Protein AF-A0A957CC14-F1 (afdb_monomer)

Solvent-accessible surface area (backbone atoms only — not comparable to full-atom values): 4625 Å² total; per-residue (Å²): 122,74,68,60,60,53,52,54,56,52,52,52,53,53,51,51,51,52,51,50,51,50,54,49,51,61,65,56,56,69,62,82,76,57,80,73,50,75,68,54,44,52,49,56,59,48,24,72,48,55,71,68,55,32,47,60,67,23,71,85,45,95,57,66,44,65,64,44,52,52,48,30,52,49,37,76,74,76,104

Secondary structure (DSSP, 8-state):
-HHHHHHHHHHHHHHHHHHHHHHHHHHHTTTTTSPPPHHHHHHHHHHTS-HHHHHHHHTTSSS-THHHHHHHHHHHHH-

Sequence (79 aa):
MFSALSAVKKYHRWLLVVILLLAFGLRIHNLEVQSFWNDEGNSARLSERSISLIIEGTASDIHPPLYYLLLNQWRKLVG

Radius of gyration: 20.35 Å; Cα contacts (8 Å, |Δi|>4): 23; chains: 1; bounding box: 46×31×49 Å

Foldseek 3Di:
DVVVVVVVVVVVVVVVVVVVVVVVCVVCVCVVVDDDDPVRVVLVVLLCDD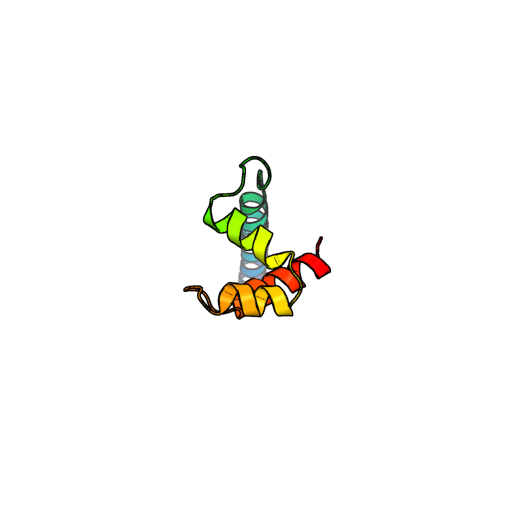LVSLCVVCVPPPDHSPSSPVVVVVVVVPD

Structure (mmCIF, N/CA/C/O backbone):
data_AF-A0A957CC14-F1
#
_entry.id   AF-A0A957CC14-F1
#
loop_
_atom_site.group_PDB
_atom_site.id
_atom_site.type_symbol
_atom_site.label_atom_id
_atom_site.label_alt_id
_atom_site.label_comp_id
_atom_site.label_asym_id
_atom_site.label_entity_id
_atom_site.label_seq_id
_atom_site.pdbx_PDB_ins_code
_atom_site.Cartn_x
_atom_site.Cartn_y
_atom_site.Cartn_z
_atom_site.occupancy
_atom_site.B_iso_or_equiv
_atom_site.auth_seq_id
_atom_site.auth_comp_id
_atom_site.auth_asym_id
_atom_site.auth_atom_id
_atom_site.pdbx_PDB_model_num
ATOM 1 N N . MET A 1 1 ? -30.376 -19.432 29.131 1.00 53.84 1 MET A N 1
ATOM 2 C CA . MET A 1 1 ? -28.989 -19.941 29.008 1.00 53.84 1 MET A CA 1
ATOM 3 C C . MET A 1 1 ? -28.361 -19.703 27.623 1.00 53.84 1 MET A C 1
ATOM 5 O O . MET A 1 1 ? -27.224 -19.259 27.577 1.00 53.84 1 MET A O 1
ATOM 9 N N . PHE A 1 2 ? -29.076 -19.880 26.499 1.00 57.09 2 PHE A N 1
ATOM 10 C CA . PHE A 1 2 ? -28.526 -19.655 25.141 1.00 57.09 2 PHE A CA 1
ATOM 11 C C . PHE A 1 2 ? -28.234 -18.184 24.756 1.00 57.09 2 PHE A C 1
ATOM 13 O O . PHE A 1 2 ? -27.336 -17.929 23.959 1.00 57.09 2 PHE A O 1
ATOM 20 N N . SER A 1 3 ? -28.936 -17.210 25.347 1.00 57.56 3 SER A N 1
ATOM 21 C CA . SER A 1 3 ? -28.772 -15.775 25.031 1.00 57.56 3 SER A CA 1
ATOM 22 C C . SER A 1 3 ? -27.460 -15.161 25.565 1.00 57.56 3 SER A C 1
ATOM 24 O O . SER A 1 3 ? -26.842 -14.323 24.916 1.00 57.56 3 SER A O 1
ATOM 26 N N . ALA A 1 4 ? -26.961 -15.629 26.715 1.00 59.78 4 ALA A N 1
ATOM 27 C CA . ALA A 1 4 ? -25.721 -15.109 27.304 1.00 59.78 4 ALA A CA 1
ATOM 28 C C . ALA A 1 4 ? -24.473 -15.505 26.489 1.00 59.78 4 ALA A C 1
ATOM 30 O O . ALA A 1 4 ? -23.558 -14.704 26.309 1.00 59.78 4 ALA A O 1
ATOM 31 N N . LEU A 1 5 ? -24.460 -16.718 25.924 1.00 60.78 5 LEU A N 1
ATOM 32 C CA . LEU A 1 5 ? -23.357 -17.213 25.093 1.00 60.78 5 LEU A CA 1
ATOM 33 C C . LEU A 1 5 ? -23.247 -16.474 23.748 1.00 60.78 5 LEU A C 1
ATOM 35 O O . LEU A 1 5 ? -22.140 -16.285 23.241 1.00 60.78 5 LEU A O 1
ATOM 39 N N . SER A 1 6 ? -24.369 -16.036 23.165 1.00 61.06 6 SER A N 1
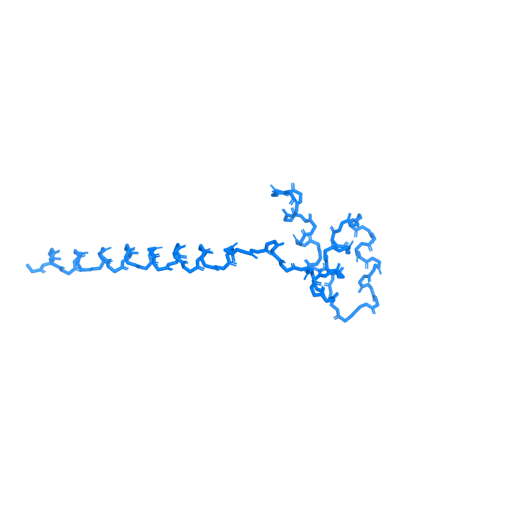ATOM 40 C CA . SER A 1 6 ? -24.354 -15.255 21.920 1.00 61.06 6 SER A CA 1
ATOM 41 C C . SER A 1 6 ? -23.885 -13.816 22.157 1.00 61.06 6 SER A C 1
ATOM 43 O O . SER A 1 6 ? -23.107 -13.291 21.358 1.00 61.06 6 SER A O 1
ATOM 45 N N . ALA A 1 7 ? -24.284 -13.210 23.280 1.00 62.41 7 ALA A N 1
ATOM 46 C CA . ALA A 1 7 ? -23.859 -11.874 23.682 1.00 62.41 7 ALA A CA 1
ATOM 47 C C . ALA A 1 7 ? -22.340 -11.811 23.898 1.00 62.41 7 ALA A C 1
ATOM 49 O O . ALA A 1 7 ? -21.670 -10.983 23.286 1.00 62.41 7 ALA A O 1
ATOM 50 N N . VAL A 1 8 ? -21.768 -12.750 24.660 1.00 63.53 8 VAL A N 1
ATOM 51 C CA . VAL A 1 8 ? -20.314 -12.831 24.881 1.00 63.53 8 VAL A CA 1
ATOM 52 C C . VAL A 1 8 ? -19.560 -12.946 23.550 1.00 63.53 8 VAL A C 1
ATOM 54 O O . VAL A 1 8 ? -18.657 -12.149 23.300 1.00 63.53 8 VAL A O 1
ATOM 57 N N . LYS A 1 9 ? -19.966 -13.836 22.630 1.00 67.81 9 LYS A N 1
ATOM 58 C CA . LYS A 1 9 ? -19.347 -13.937 21.288 1.00 67.81 9 LYS A CA 1
ATOM 59 C C . LYS A 1 9 ? -19.462 -12.641 20.471 1.00 67.81 9 LYS A C 1
ATOM 61 O O . LYS A 1 9 ? -18.537 -12.310 19.730 1.00 67.81 9 LYS A O 1
ATOM 66 N N . LYS A 1 10 ? -20.569 -11.899 20.596 1.00 70.94 10 LYS A N 1
ATOM 67 C CA . LYS A 1 10 ? -20.768 -10.601 19.929 1.00 70.94 10 LYS A CA 1
ATOM 68 C C . LYS A 1 10 ? -19.767 -9.558 20.431 1.00 70.94 10 LYS A C 1
ATOM 70 O O . LYS A 1 10 ? -19.162 -8.878 19.608 1.00 70.94 10 LYS A O 1
ATOM 75 N N . TYR A 1 11 ? -19.541 -9.470 21.743 1.00 78.94 11 TYR A N 1
ATOM 76 C CA . TYR A 1 11 ? -18.563 -8.537 22.313 1.00 78.94 11 TYR A CA 1
ATOM 77 C C . TYR A 1 11 ? -17.120 -8.880 21.920 1.00 78.94 11 TYR A C 1
ATOM 79 O O . TYR A 1 11 ? -16.351 -7.971 21.627 1.00 78.94 11 TYR A O 1
ATOM 87 N N . HIS A 1 12 ? -16.774 -10.168 21.799 1.00 88.25 12 HIS A N 1
ATOM 88 C CA . HIS A 1 12 ? -15.455 -10.584 21.302 1.00 88.25 12 HIS A CA 1
ATOM 89 C C . HIS A 1 12 ? -15.205 -10.120 19.861 1.00 88.25 12 HIS A C 1
ATOM 91 O O . HIS A 1 12 ? -14.115 -9.652 19.553 1.00 88.25 12 HIS A O 1
ATOM 97 N N . ARG A 1 13 ? -16.211 -10.197 18.976 1.00 90.12 13 ARG A N 1
ATOM 98 C CA . ARG A 1 13 ? -16.078 -9.713 17.590 1.00 90.12 13 ARG A CA 1
ATOM 99 C C . ARG A 1 13 ? -15.826 -8.209 17.533 1.00 90.12 13 ARG A C 1
ATOM 101 O O . ARG A 1 13 ? -14.940 -7.779 16.806 1.00 90.12 13 ARG A O 1
ATOM 108 N N . TRP A 1 14 ? -16.564 -7.421 18.313 1.00 94.06 14 TRP A N 1
ATOM 109 C CA . TRP A 1 14 ? -16.359 -5.971 18.366 1.00 94.06 14 TRP A CA 1
ATOM 110 C C . TRP A 1 14 ? -15.018 -5.594 18.984 1.00 94.06 14 TRP A C 1
ATOM 112 O O . TRP A 1 14 ? -14.342 -4.719 18.458 1.00 94.06 14 TRP A O 1
ATOM 122 N N . LEU A 1 15 ? -14.598 -6.293 20.039 1.00 95.94 15 LEU A N 1
ATOM 123 C CA . LEU A 1 15 ? -13.273 -6.107 20.621 1.00 95.94 15 LEU A CA 1
ATOM 124 C C . LEU A 1 15 ? -12.169 -6.394 19.593 1.00 95.94 15 LEU A C 1
ATOM 126 O O . LEU A 1 15 ? -11.246 -5.598 19.463 1.00 95.94 15 LEU A O 1
ATOM 130 N N . LEU A 1 16 ? -12.288 -7.475 18.814 1.00 96.00 16 LEU A N 1
ATOM 131 C CA . LEU A 1 16 ? -11.348 -7.776 17.730 1.00 96.00 16 LEU A CA 1
ATOM 132 C C . LEU A 1 16 ? -11.334 -6.679 16.661 1.00 96.00 16 LEU A C 1
ATOM 134 O O . LEU A 1 16 ? -10.259 -6.282 16.227 1.00 96.00 16 LEU A O 1
ATOM 138 N N . VAL A 1 17 ? -12.497 -6.153 16.266 1.00 96.69 17 VAL A N 1
ATOM 139 C CA . VAL A 1 17 ? -12.574 -5.028 15.319 1.00 96.69 17 VAL A CA 1
ATOM 140 C C . VAL A 1 17 ? -11.856 -3.799 15.875 1.00 96.69 17 VAL A C 1
ATOM 142 O O . VAL A 1 17 ? -11.055 -3.200 15.167 1.00 96.69 17 VAL A O 1
ATOM 145 N N . VAL A 1 18 ? -12.078 -3.452 17.145 1.00 97.69 18 VAL A N 1
ATOM 146 C CA . VAL A 1 18 ? -11.397 -2.322 17.797 1.00 97.69 18 VAL A CA 1
ATOM 147 C C . VAL A 1 18 ? -9.884 -2.537 17.835 1.00 97.69 18 VAL A C 1
ATOM 149 O O . VAL A 1 18 ? -9.135 -1.623 17.501 1.00 97.69 18 VAL A O 1
ATOM 152 N N . ILE A 1 19 ? -9.427 -3.743 18.180 1.00 98.00 19 ILE A N 1
ATOM 153 C CA . ILE A 1 19 ? -7.999 -4.086 18.188 1.00 98.00 19 ILE A CA 1
ATOM 154 C C . ILE A 1 19 ? -7.398 -3.950 16.785 1.00 98.00 19 ILE A C 1
ATOM 156 O O . ILE A 1 19 ? -6.323 -3.373 16.644 1.00 98.00 19 ILE A O 1
ATOM 160 N N . LEU A 1 20 ? -8.080 -4.439 15.746 1.00 98.06 20 LEU A N 1
ATOM 161 C CA . LEU A 1 20 ? -7.602 -4.342 14.365 1.00 98.06 20 LEU A CA 1
ATOM 162 C C . LEU A 1 20 ?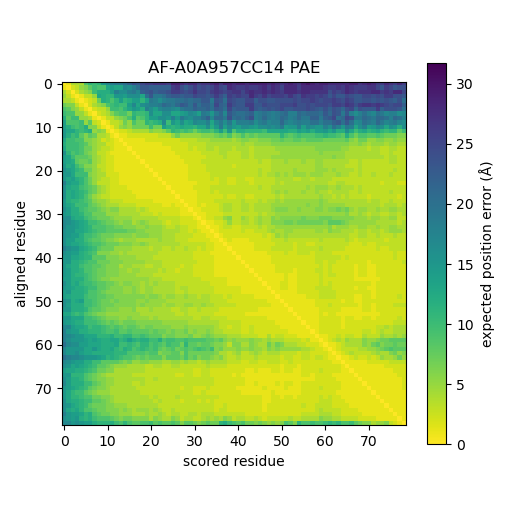 -7.559 -2.893 13.870 1.00 98.06 20 LEU A C 1
ATOM 164 O O . LEU A 1 20 ? -6.583 -2.508 13.232 1.00 98.06 20 LEU A O 1
ATOM 168 N N . LEU A 1 21 ? -8.567 -2.079 14.196 1.00 98.50 21 LEU A N 1
ATOM 169 C CA . LEU A 1 21 ? -8.583 -0.655 13.853 1.00 98.50 21 LEU A CA 1
ATOM 170 C C . LEU A 1 21 ? -7.474 0.114 14.574 1.00 98.50 21 LEU A C 1
ATOM 172 O O . LEU A 1 21 ? -6.804 0.937 13.955 1.00 98.50 21 LEU A O 1
ATOM 176 N N . LEU A 1 22 ? -7.236 -0.183 15.855 1.00 98.62 22 LEU A N 1
ATOM 177 C CA . LEU A 1 22 ? -6.140 0.417 16.611 1.00 98.62 22 LEU A CA 1
ATOM 178 C C . LEU A 1 22 ? -4.779 0.001 16.037 1.00 98.62 22 LEU A C 1
ATOM 180 O O . LEU A 1 22 ? -3.922 0.851 15.816 1.00 98.62 22 LEU A O 1
ATOM 184 N N . ALA A 1 23 ? -4.588 -1.288 15.746 1.00 98.19 23 ALA A N 1
ATOM 185 C CA . ALA A 1 23 ? -3.359 -1.795 15.142 1.00 98.19 23 ALA A CA 1
ATOM 186 C C . ALA A 1 23 ? -3.103 -1.185 13.755 1.00 98.19 23 ALA A C 1
ATOM 188 O O . ALA A 1 23 ? -1.963 -0.848 13.438 1.00 98.19 23 ALA A O 1
ATOM 189 N N . PHE A 1 24 ? -4.152 -1.017 12.945 1.00 98.25 24 PHE A N 1
ATOM 190 C CA . PHE A 1 24 ? -4.077 -0.330 11.659 1.00 98.25 24 PHE A CA 1
ATOM 191 C C . PHE A 1 24 ? -3.677 1.136 11.840 1.00 98.25 24 PHE A C 1
ATOM 193 O O . PHE A 1 24 ? -2.693 1.566 11.244 1.00 98.25 24 PHE A O 1
ATOM 200 N N . GLY A 1 25 ? -4.371 1.867 12.721 1.00 98.19 25 GLY A N 1
ATOM 201 C CA . GLY A 1 25 ? -4.079 3.268 13.024 1.00 98.19 25 GLY A CA 1
ATOM 202 C C . GLY A 1 25 ? -2.638 3.480 13.484 1.00 98.19 25 GLY A C 1
ATO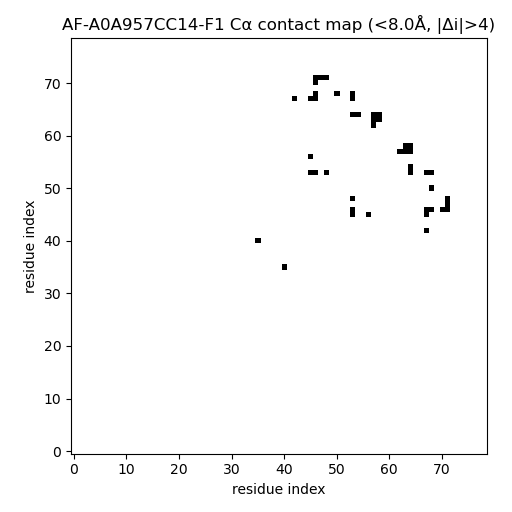M 203 O O . GLY A 1 25 ? -1.965 4.372 12.986 1.00 98.19 25 GLY A O 1
ATOM 204 N N . LEU A 1 26 ? -2.127 2.611 14.359 1.00 97.94 26 LEU A N 1
ATOM 205 C CA . LEU A 1 26 ? -0.733 2.654 14.807 1.00 97.94 26 LEU A CA 1
ATOM 206 C C . LEU A 1 26 ? 0.275 2.318 13.694 1.00 97.94 26 LEU A C 1
ATOM 208 O O . LEU A 1 26 ? 1.374 2.857 13.721 1.00 97.94 26 LEU A O 1
ATOM 212 N N . ARG A 1 27 ? -0.067 1.452 12.725 1.00 96.19 27 ARG A N 1
ATOM 213 C CA . ARG A 1 27 ? 0.816 1.129 11.583 1.00 96.19 27 ARG A CA 1
ATOM 214 C C . ARG A 1 27 ? 0.969 2.292 10.609 1.00 96.19 27 ARG A C 1
ATOM 216 O O . ARG A 1 27 ? 2.041 2.453 10.044 1.00 96.19 27 ARG A O 1
ATOM 223 N N . ILE A 1 28 ? -0.104 3.047 10.384 1.00 96.25 28 ILE A N 1
ATOM 224 C CA . ILE A 1 28 ? -0.091 4.186 9.455 1.00 96.25 28 ILE A CA 1
ATOM 225 C C . ILE A 1 28 ? 0.285 5.502 10.145 1.00 96.25 28 ILE A C 1
ATOM 227 O O . ILE A 1 28 ? 0.591 6.488 9.477 1.00 96.25 28 ILE A O 1
ATOM 231 N N . HIS A 1 29 ? 0.265 5.536 11.479 1.00 97.06 29 HIS A N 1
ATOM 232 C CA . HIS A 1 29 ? 0.710 6.689 12.245 1.00 97.06 29 HIS A CA 1
ATOM 233 C C . HIS A 1 29 ? 2.190 6.962 11.946 1.00 97.06 29 HIS A C 1
ATOM 235 O O . HIS A 1 29 ? 3.042 6.111 12.189 1.00 97.06 29 HIS A O 1
ATOM 241 N N . ASN A 1 30 ? 2.487 8.165 11.446 1.00 96.06 30 ASN A N 1
ATOM 242 C CA . ASN A 1 30 ? 3.815 8.611 11.006 1.00 96.06 30 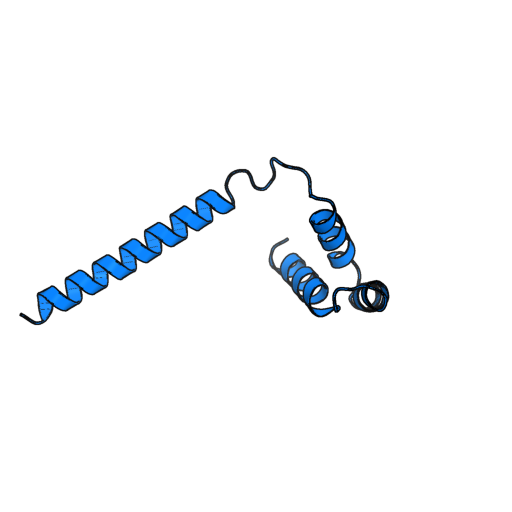ASN A CA 1
ATOM 243 C C . ASN A 1 30 ? 4.405 7.876 9.789 1.00 96.06 30 ASN A C 1
ATOM 245 O O . ASN A 1 30 ? 5.623 7.890 9.616 1.00 96.06 30 ASN A O 1
ATOM 249 N N . LEU A 1 31 ? 3.575 7.288 8.921 1.00 93.62 31 LEU A N 1
ATOM 250 C CA . LEU A 1 31 ? 4.057 6.552 7.744 1.00 93.62 31 LEU A CA 1
ATOM 251 C C . LEU A 1 31 ? 4.964 7.389 6.815 1.00 93.62 31 LEU A C 1
ATOM 253 O O . LEU A 1 31 ? 5.884 6.848 6.219 1.00 93.62 31 LEU A O 1
ATOM 257 N N . GLU A 1 32 ? 4.742 8.703 6.727 1.00 93.00 32 GLU A N 1
ATOM 258 C CA . GLU A 1 32 ? 5.491 9.612 5.838 1.00 93.00 32 GLU A CA 1
ATOM 259 C C . GLU A 1 32 ? 6.677 10.319 6.517 1.00 93.00 32 GLU A C 1
ATOM 261 O O . GLU A 1 32 ? 7.372 11.116 5.892 1.00 93.00 32 GLU A O 1
ATOM 266 N N . VAL A 1 33 ? 6.914 10.074 7.811 1.00 96.44 33 VAL A N 1
ATOM 267 C CA . VAL A 1 33 ? 7.960 10.791 8.567 1.00 96.44 33 VAL A CA 1
ATOM 268 C C . VAL A 1 33 ? 9.361 10.298 8.202 1.00 96.44 33 VAL A C 1
ATOM 270 O O . VAL A 1 33 ? 10.328 11.054 8.286 1.00 96.44 33 VAL A O 1
ATOM 273 N N . GLN A 1 34 ? 9.483 9.034 7.803 1.00 93.88 34 GLN A N 1
ATOM 274 C CA . GLN A 1 34 ? 10.748 8.420 7.431 1.00 93.88 34 GLN A CA 1
ATOM 275 C C . GLN A 1 34 ? 10.855 8.293 5.907 1.00 93.88 34 GLN A C 1
ATOM 277 O O . GLN A 1 34 ? 9.918 7.855 5.245 1.00 93.88 34 GLN A O 1
ATOM 282 N N . SER A 1 35 ? 12.017 8.642 5.352 1.00 94.38 35 SER A N 1
ATOM 283 C CA . SER A 1 35 ? 12.332 8.371 3.946 1.00 94.38 35 SER A CA 1
ATOM 284 C C . SER A 1 35 ? 12.361 6.870 3.659 1.00 94.38 35 SER A C 1
ATOM 286 O O . SER A 1 35 ? 12.697 6.076 4.538 1.00 94.38 35 SER A O 1
ATOM 288 N N . PHE A 1 36 ? 12.108 6.495 2.404 1.00 95.19 36 PHE A N 1
ATOM 289 C CA . PHE A 1 36 ? 12.173 5.097 1.990 1.00 95.19 36 PHE A CA 1
ATOM 290 C C . PHE A 1 36 ? 13.506 4.441 2.335 1.00 95.19 36 PHE A C 1
ATOM 292 O O . PHE A 1 36 ? 14.586 5.007 2.126 1.00 95.19 36 PHE A O 1
ATOM 299 N N . TRP A 1 37 ? 13.407 3.201 2.797 1.00 96.12 37 TRP A N 1
ATOM 300 C CA . TRP A 1 37 ? 14.536 2.290 2.860 1.00 96.12 37 TRP A CA 1
ATOM 301 C C . TRP A 1 37 ? 14.982 1.940 1.437 1.00 96.12 37 TRP A C 1
ATOM 303 O O . TRP A 1 37 ? 14.280 2.187 0.455 1.00 96.12 37 TRP A O 1
ATOM 313 N N . ASN A 1 38 ? 16.182 1.381 1.295 1.00 95.12 38 ASN A N 1
ATOM 314 C CA . ASN A 1 38 ? 16.750 1.124 -0.027 1.00 95.12 38 ASN A CA 1
ATOM 315 C C . ASN A 1 38 ? 15.869 0.184 -0.879 1.00 95.12 38 ASN A C 1
ATOM 317 O O . ASN A 1 38 ? 15.630 0.434 -2.057 1.00 95.12 38 ASN A O 1
ATOM 321 N N . ASP A 1 39 ? 15.366 -0.893 -0.290 1.00 92.94 39 ASP A N 1
ATOM 322 C CA . ASP A 1 39 ? 14.464 -1.857 -0.925 1.00 92.94 39 ASP A CA 1
ATOM 323 C C . ASP A 1 39 ? 13.060 -1.286 -1.185 1.00 92.94 39 ASP A C 1
ATOM 325 O O . ASP A 1 39 ? 12.488 -1.515 -2.257 1.00 92.94 39 ASP A O 1
ATOM 329 N N . GLU A 1 40 ? 12.534 -0.479 -0.262 1.00 94.94 40 GLU A N 1
ATOM 330 C CA . GLU A 1 40 ? 11.276 0.254 -0.441 1.00 94.94 40 GLU A CA 1
ATOM 331 C C . GLU A 1 40 ? 11.357 1.225 -1.623 1.00 94.94 40 GLU A C 1
ATOM 333 O O . GLU A 1 40 ? 10.487 1.221 -2.493 1.00 94.94 40 GLU A O 1
ATOM 338 N N . GLY A 1 41 ? 12.435 2.009 -1.707 1.00 95.19 41 GLY A N 1
ATOM 339 C CA . GLY A 1 41 ? 12.658 2.974 -2.780 1.00 95.19 41 GLY A CA 1
ATOM 340 C C . GLY A 1 41 ? 12.808 2.301 -4.145 1.00 95.19 41 GLY A C 1
ATOM 341 O O . GLY A 1 41 ? 12.212 2.749 -5.127 1.00 95.19 41 GLY A O 1
ATOM 342 N N . ASN A 1 42 ? 13.537 1.182 -4.210 1.00 93.81 42 ASN A N 1
ATOM 343 C CA . ASN A 1 42 ? 13.649 0.383 -5.433 1.00 93.81 42 ASN A CA 1
ATOM 344 C C . ASN A 1 42 ? 12.282 -0.156 -5.880 1.00 93.81 42 ASN A C 1
ATOM 346 O O . ASN A 1 42 ? 11.926 -0.058 -7.058 1.00 93.81 42 ASN A O 1
ATOM 350 N N . SER A 1 43 ? 11.481 -0.653 -4.936 1.00 94.69 43 SER A N 1
ATOM 351 C CA . SER A 1 43 ? 10.138 -1.171 -5.209 1.00 94.69 43 SER A CA 1
ATOM 352 C C . SER A 1 43 ? 9.164 -0.081 -5.644 1.00 94.69 43 SER A C 1
ATOM 354 O O . SER A 1 43 ? 8.442 -0.246 -6.637 1.00 94.69 43 SER A O 1
ATOM 356 N N . ALA A 1 44 ? 9.199 1.071 -4.975 1.00 95.19 44 ALA A N 1
ATOM 357 C CA . ALA A 1 44 ? 8.444 2.252 -5.355 1.00 95.19 44 ALA A CA 1
ATOM 358 C C . ALA A 1 44 ? 8.802 2.673 -6.784 1.00 95.19 44 ALA A C 1
ATOM 360 O O . ALA A 1 44 ? 7.910 2.778 -7.623 1.00 95.19 44 ALA A O 1
ATOM 361 N N . ARG A 1 45 ? 10.093 2.800 -7.109 1.00 95.06 45 ARG A N 1
ATOM 362 C CA . ARG A 1 45 ? 10.541 3.263 -8.427 1.00 95.06 45 ARG A CA 1
ATOM 363 C C . ARG A 1 45 ? 10.235 2.284 -9.557 1.00 95.06 45 ARG A C 1
ATOM 365 O O . ARG A 1 45 ? 9.876 2.713 -10.655 1.00 95.06 45 ARG A O 1
ATOM 372 N N . LEU A 1 46 ? 10.383 0.980 -9.327 1.00 95.19 46 LEU A N 1
ATOM 373 C CA . LEU A 1 46 ? 10.089 -0.030 -10.344 1.00 95.19 46 LEU A CA 1
ATOM 374 C C . LEU A 1 46 ? 8.584 -0.118 -10.618 1.00 95.19 46 LEU A C 1
ATOM 376 O O . LEU A 1 46 ? 8.177 -0.157 -11.778 1.00 95.19 46 LEU A O 1
ATOM 380 N N . SER A 1 47 ? 7.757 -0.041 -9.572 1.00 96.12 47 SER A N 1
ATOM 381 C CA . SER A 1 47 ? 6.296 -0.060 -9.707 1.00 96.12 47 SER A CA 1
ATOM 382 C C . SER A 1 47 ? 5.702 1.170 -10.412 1.00 96.12 47 SER A C 1
ATOM 384 O O . SER A 1 47 ? 4.532 1.130 -10.772 1.00 96.12 47 SER A O 1
ATOM 386 N N . GLU A 1 48 ? 6.465 2.243 -10.662 1.00 96.12 48 GLU A N 1
ATOM 387 C CA . GLU A 1 48 ? 6.023 3.404 -11.474 1.00 96.12 48 GLU A CA 1
ATOM 388 C C . GLU A 1 48 ? 6.071 3.142 -12.972 1.00 96.12 48 GLU A C 1
ATOM 390 O O . GLU A 1 48 ? 5.488 3.890 -13.758 1.00 96.12 48 GLU A O 1
ATOM 395 N N . ARG A 1 49 ? 6.825 2.126 -13.391 1.00 96.00 49 ARG A N 1
ATOM 396 C CA . ARG A 1 49 ? 7.103 1.900 -14.804 1.00 96.00 49 ARG A CA 1
ATOM 397 C C . ARG A 1 49 ? 5.911 1.247 -15.507 1.00 96.00 49 ARG A C 1
ATOM 399 O O . ARG A 1 49 ? 4.959 0.767 -14.888 1.00 96.00 49 ARG A O 1
ATOM 406 N N . SER A 1 50 ? 5.963 1.226 -16.839 1.00 96.56 50 SER A N 1
ATOM 407 C CA . SER A 1 50 ? 5.010 0.449 -17.632 1.00 96.56 50 SER A CA 1
ATOM 408 C C . SER A 1 50 ? 5.158 -1.046 -17.329 1.00 96.56 50 SER A C 1
ATOM 410 O O . SER A 1 50 ? 6.229 -1.507 -16.940 1.00 96.56 50 SER A O 1
ATOM 412 N N . ILE A 1 51 ? 4.090 -1.819 -17.546 1.00 96.75 51 ILE A N 1
ATOM 413 C CA . ILE A 1 51 ? 4.086 -3.274 -17.310 1.00 96.75 51 ILE A CA 1
ATOM 414 C C . ILE A 1 51 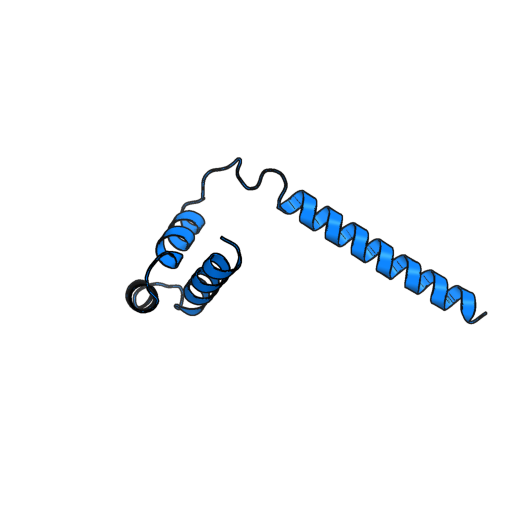? 5.256 -3.956 -18.037 1.00 96.75 51 ILE A C 1
ATOM 416 O O . ILE A 1 51 ? 5.950 -4.773 -17.440 1.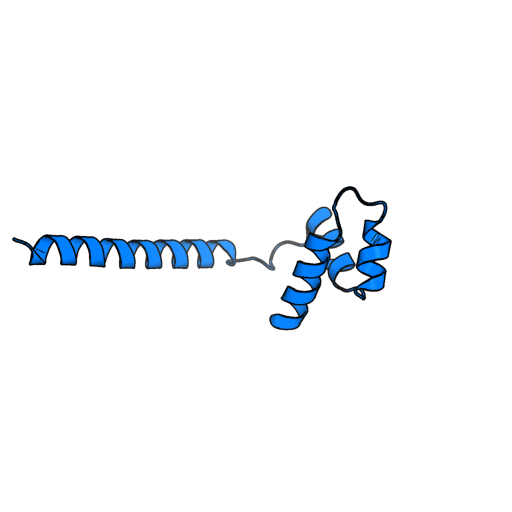00 96.75 51 ILE A O 1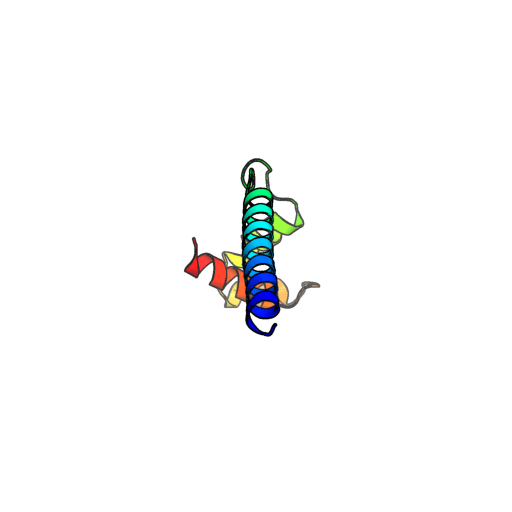
ATOM 420 N N . SER A 1 52 ? 5.529 -3.573 -19.288 1.00 96.88 52 SER A N 1
ATOM 421 C CA . SER A 1 52 ? 6.658 -4.102 -20.063 1.00 96.88 52 SER A CA 1
ATOM 422 C C . SER A 1 52 ? 8.006 -3.827 -19.393 1.00 96.88 52 SER A C 1
ATOM 424 O O . SER A 1 52 ? 8.819 -4.736 -19.279 1.00 96.88 52 SER A O 1
ATOM 426 N N . LEU A 1 53 ? 8.215 -2.608 -18.886 1.00 96.69 53 LEU A N 1
ATOM 427 C CA . LEU A 1 53 ? 9.453 -2.226 -18.200 1.00 96.69 53 LEU A CA 1
ATOM 428 C C . LEU A 1 53 ? 9.591 -2.869 -16.813 1.00 96.69 53 LEU A C 1
ATOM 430 O O . LEU A 1 53 ? 10.709 -3.040 -16.335 1.00 96.69 53 LEU A O 1
ATOM 434 N N . ILE A 1 54 ? 8.481 -3.220 -16.158 1.00 97.00 54 ILE A N 1
ATOM 435 C CA . ILE A 1 54 ? 8.501 -4.017 -14.925 1.00 97.00 54 ILE A CA 1
ATOM 436 C C . ILE A 1 54 ? 8.952 -5.445 -15.240 1.00 97.00 54 ILE A C 1
ATOM 438 O O . ILE A 1 54 ? 9.823 -5.974 -14.555 1.00 97.00 54 ILE A O 1
ATOM 442 N N . ILE A 1 55 ? 8.393 -6.061 -16.284 1.00 96.50 55 ILE A N 1
ATOM 443 C CA . ILE A 1 55 ? 8.761 -7.421 -16.705 1.00 96.50 55 ILE A CA 1
ATOM 444 C C . ILE A 1 55 ? 10.235 -7.468 -17.118 1.00 96.50 55 ILE A C 1
ATOM 446 O O . ILE A 1 55 ? 10.968 -8.341 -16.669 1.00 96.50 55 ILE A O 1
ATOM 450 N N . GLU A 1 56 ? 10.688 -6.503 -17.918 1.00 95.56 56 GLU A N 1
ATOM 451 C CA . GLU A 1 56 ? 12.090 -6.401 -18.326 1.00 95.56 56 GLU A CA 1
ATOM 452 C C . GLU A 1 56 ? 13.011 -6.163 -17.122 1.00 95.56 56 GLU A C 1
ATOM 454 O O . GLU A 1 56 ? 13.996 -6.873 -16.943 1.00 95.56 56 GLU A O 1
ATOM 459 N N . GLY A 1 57 ? 12.658 -5.212 -16.251 1.00 91.31 57 GLY A N 1
ATOM 460 C CA . GLY A 1 57 ? 13.456 -4.864 -15.076 1.00 91.31 57 GLY A CA 1
ATOM 461 C C . GLY A 1 57 ? 13.565 -5.978 -14.033 1.00 91.31 57 GLY A C 1
ATOM 462 O O . GLY A 1 57 ? 14.495 -5.956 -13.237 1.00 91.31 57 GLY A O 1
ATOM 463 N N . THR A 1 58 ? 12.653 -6.952 -14.053 1.00 94.81 58 THR A N 1
ATOM 464 C CA . THR A 1 58 ? 12.659 -8.112 -13.143 1.00 94.81 58 THR A CA 1
ATOM 465 C C . THR A 1 58 ? 13.159 -9.396 -13.793 1.00 94.81 58 THR A C 1
ATOM 467 O O . THR A 1 58 ? 13.339 -10.391 -13.099 1.00 94.81 58 THR A O 1
ATOM 47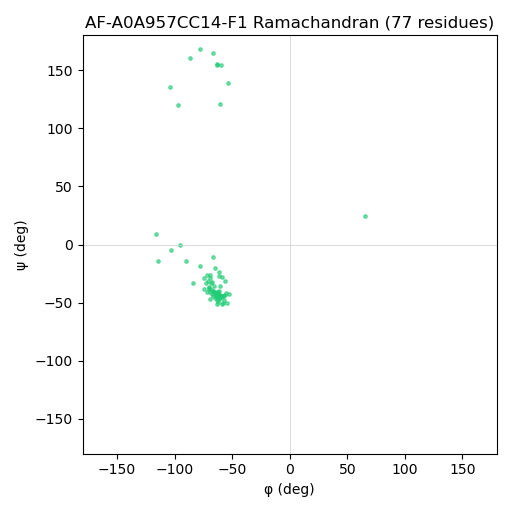0 N N . ALA A 1 59 ? 13.438 -9.393 -15.101 1.00 92.19 59 ALA A N 1
ATOM 471 C CA . ALA A 1 59 ? 13.910 -10.578 -15.818 1.00 92.19 59 ALA A CA 1
ATOM 472 C C . ALA A 1 59 ? 15.260 -11.102 -15.295 1.00 92.19 59 ALA A C 1
ATOM 474 O O . ALA A 1 59 ? 15.531 -12.298 -15.385 1.00 92.19 59 ALA A O 1
ATOM 475 N N . SER A 1 60 ? 16.075 -10.209 -14.727 1.00 87.38 60 SER A N 1
ATOM 476 C CA . SER A 1 60 ? 17.373 -10.518 -14.112 1.00 87.38 60 SER A CA 1
ATOM 477 C C . SER A 1 60 ? 17.403 -10.231 -12.604 1.00 87.38 60 SER A C 1
ATOM 479 O O . SER A 1 60 ? 18.480 -10.251 -12.008 1.00 87.38 60 SER A O 1
ATOM 481 N N . ASP A 1 61 ? 16.255 -9.920 -11.992 1.00 87.06 61 ASP A N 1
ATOM 482 C CA . ASP A 1 61 ? 16.147 -9.677 -10.549 1.00 87.06 61 ASP A CA 1
ATOM 483 C C . ASP A 1 61 ? 15.928 -11.000 -9.795 1.00 87.06 61 ASP A C 1
ATOM 485 O O . ASP A 1 61 ? 15.498 -12.008 -10.358 1.00 87.06 61 ASP A O 1
ATOM 489 N N . ILE A 1 62 ? 16.212 -10.997 -8.494 1.00 87.69 62 ILE A N 1
ATOM 490 C CA . ILE A 1 62 ? 15.917 -12.112 -7.589 1.00 87.69 62 ILE A CA 1
ATOM 491 C C . ILE A 1 62 ? 14.396 -12.243 -7.380 1.00 87.69 62 ILE A C 1
ATOM 493 O O . ILE A 1 62 ? 13.896 -13.344 -7.143 1.00 87.69 62 ILE A O 1
ATOM 497 N N . HIS A 1 63 ? 13.650 -11.138 -7.479 1.00 86.25 63 HIS A N 1
ATOM 498 C CA . HIS A 1 63 ? 12.211 -11.081 -7.241 1.00 86.25 63 HIS A CA 1
ATOM 499 C C . HIS A 1 63 ? 11.411 -11.162 -8.551 1.00 86.25 63 HIS A C 1
ATOM 501 O O . HIS A 1 63 ? 11.504 -10.264 -9.392 1.00 86.25 63 HIS A O 1
ATOM 507 N N . PRO A 1 64 ? 10.548 -12.185 -8.715 1.00 92.69 64 PRO A N 1
ATOM 508 C CA . PRO A 1 64 ? 9.668 -12.289 -9.874 1.00 92.69 64 PRO A CA 1
ATOM 509 C C . PRO A 1 64 ? 8.710 -11.086 -10.017 1.00 92.69 64 PRO A C 1
ATOM 511 O O . PRO A 1 64 ? 8.310 -10.482 -9.016 1.00 92.69 64 PRO A O 1
ATOM 514 N N . PRO A 1 65 ? 8.231 -10.782 -11.241 1.00 96.00 65 PRO A N 1
ATOM 515 C CA . PRO A 1 65 ? 7.491 -9.552 -11.551 1.00 96.00 65 PRO A CA 1
ATOM 516 C C . PRO A 1 65 ? 6.181 -9.366 -10.783 1.00 96.00 65 PRO A C 1
ATOM 518 O O . PRO A 1 65 ? 5.707 -8.239 -10.657 1.00 96.00 65 PRO A O 1
ATOM 521 N N . LEU A 1 66 ? 5.566 -10.447 -10.291 1.00 96.19 66 LEU A N 1
ATOM 522 C CA . LEU A 1 66 ? 4.220 -10.410 -9.715 1.00 96.19 66 LEU A CA 1
ATOM 523 C C . LEU A 1 66 ? 4.091 -9.380 -8.586 1.00 96.19 66 LEU A C 1
ATOM 525 O O . LEU A 1 66 ? 3.101 -8.653 -8.542 1.00 96.19 66 LEU A O 1
ATOM 529 N N . TYR A 1 67 ? 5.098 -9.286 -7.714 1.00 95.25 67 TYR A N 1
ATOM 530 C CA . TYR A 1 67 ? 5.109 -8.315 -6.621 1.00 95.25 67 TYR A CA 1
ATOM 531 C C . TYR A 1 67 ? 4.998 -6.871 -7.142 1.00 95.25 67 TYR A C 1
ATOM 533 O O . TYR A 1 67 ? 4.096 -6.131 -6.747 1.00 95.25 67 TYR A O 1
ATOM 541 N N . TYR A 1 68 ? 5.846 -6.492 -8.099 1.00 96.81 68 TYR A N 1
ATOM 542 C CA . TYR A 1 68 ? 5.865 -5.139 -8.659 1.00 96.81 68 TYR A CA 1
ATOM 543 C C . TYR A 1 68 ? 4.648 -4.841 -9.538 1.00 96.81 68 TYR A C 1
ATOM 545 O O . TYR A 1 68 ? 4.194 -3.699 -9.579 1.00 96.81 68 TYR A O 1
ATOM 553 N N . LEU A 1 69 ? 4.088 -5.850 -10.215 1.00 97.69 69 LEU A N 1
ATOM 554 C CA . LEU A 1 69 ? 2.852 -5.711 -10.988 1.00 97.69 69 LEU A CA 1
ATOM 555 C C . LEU A 1 69 ? 1.649 -5.441 -10.079 1.00 97.69 69 LEU A C 1
ATOM 557 O O . LEU A 1 69 ? 0.855 -4.546 -10.364 1.00 97.69 69 LEU A O 1
ATOM 561 N N . LEU A 1 70 ? 1.528 -6.172 -8.968 1.00 97.50 70 LEU A N 1
ATOM 562 C CA . LEU A 1 70 ? 0.483 -5.916 -7.977 1.00 97.50 70 LEU A CA 1
ATOM 563 C C . LEU A 1 70 ? 0.653 -4.531 -7.349 1.00 97.50 70 LEU A C 1
ATOM 565 O O . LEU A 1 70 ? -0.333 -3.810 -7.212 1.00 97.50 70 LEU A O 1
ATOM 569 N N . LEU A 1 71 ? 1.889 -4.125 -7.047 1.00 96.81 71 LEU A N 1
ATOM 570 C CA . LEU A 1 71 ? 2.173 -2.796 -6.510 1.00 96.81 71 LEU A CA 1
ATOM 571 C C . LEU A 1 71 ? 1.857 -1.677 -7.521 1.00 96.81 71 LEU A C 1
ATOM 573 O O . LEU A 1 71 ? 1.255 -0.673 -7.148 1.00 96.81 71 LEU A O 1
ATOM 577 N N . ASN A 1 72 ? 2.176 -1.866 -8.807 1.00 97.56 72 ASN A N 1
ATOM 578 C CA . ASN A 1 72 ? 1.818 -0.940 -9.890 1.00 97.56 72 ASN A CA 1
ATOM 579 C C . ASN A 1 72 ? 0.300 -0.739 -9.980 1.00 97.56 72 ASN A C 1
ATOM 581 O O . ASN A 1 72 ? -0.174 0.389 -10.107 1.00 97.56 72 ASN A O 1
ATOM 585 N N . GLN A 1 73 ? -0.470 -1.826 -9.889 1.00 97.69 73 GLN A N 1
ATOM 586 C CA . GLN A 1 73 ? -1.929 -1.755 -9.933 1.00 97.69 73 GLN A CA 1
ATOM 587 C C . GLN A 1 73 ? -2.515 -1.157 -8.657 1.00 97.69 73 GLN A C 1
ATOM 589 O O . GLN A 1 73 ? -3.417 -0.331 -8.750 1.00 97.69 73 GLN A O 1
ATOM 594 N N . TRP A 1 74 ? -1.986 -1.519 -7.488 1.00 97.56 74 TRP A N 1
ATOM 595 C CA . TRP A 1 74 ? -2.401 -0.941 -6.213 1.00 97.56 74 TRP A CA 1
ATOM 596 C C . TRP A 1 74 ? -2.285 0.580 -6.238 1.00 97.56 74 TRP A C 1
ATOM 598 O O . TRP A 1 74 ? -3.267 1.269 -5.983 1.00 97.56 74 TRP A O 1
ATOM 608 N N . ARG A 1 75 ? -1.130 1.104 -6.654 1.00 95.38 75 ARG A N 1
ATOM 609 C CA . ARG A 1 75 ? -0.906 2.549 -6.762 1.00 95.38 75 ARG A CA 1
ATOM 610 C C . ARG A 1 75 ? -1.896 3.230 -7.695 1.00 95.38 75 ARG A C 1
ATOM 612 O O . ARG A 1 75 ? -2.515 4.206 -7.311 1.00 95.38 75 ARG A O 1
ATOM 619 N N . LYS A 1 76 ? -2.172 2.662 -8.872 1.00 95.56 76 LYS A N 1
ATOM 620 C CA . LYS A 1 76 ? -3.208 3.212 -9.770 1.00 95.56 76 LYS A CA 1
ATOM 621 C C . LYS A 1 76 ? -4.603 3.269 -9.137 1.00 95.56 76 LYS A C 1
ATOM 623 O O . LYS A 1 76 ? -5.411 4.087 -9.561 1.00 95.56 76 LYS A O 1
ATOM 628 N N . LEU A 1 77 ? -4.903 2.387 -8.182 1.00 97.50 77 LEU A N 1
ATOM 629 C CA . LEU A 1 77 ? -6.196 2.345 -7.501 1.00 97.50 77 LEU A CA 1
ATOM 630 C C . LEU A 1 77 ? -6.285 3.331 -6.331 1.00 97.50 77 LEU A C 1
ATOM 632 O O . LEU A 1 77 ? -7.380 3.823 -6.068 1.00 97.50 77 LEU A O 1
ATOM 636 N N . VAL A 1 78 ? -5.179 3.595 -5.626 1.00 95.19 78 VAL A N 1
ATOM 637 C CA . VAL A 1 78 ? -5.191 4.381 -4.376 1.00 95.19 78 VAL A CA 1
ATOM 638 C C . VAL A 1 78 ? -4.458 5.725 -4.437 1.00 95.19 78 VAL A C 1
ATOM 640 O O . VAL A 1 78 ? -4.684 6.547 -3.552 1.00 95.19 78 VAL A O 1
ATOM 643 N N . GLY A 1 79 ? -3.637 5.962 -5.465 1.00 81.81 79 GLY A N 1
ATOM 644 C CA . GLY A 1 79 ? -2.719 7.105 -5.585 1.00 81.81 79 GLY A CA 1
ATOM 645 C C . GLY A 1 79 ? -1.263 6.680 -5.447 1.00 81.81 79 GLY A C 1
ATOM 646 O O . GLY A 1 79 ? -0.843 6.428 -4.300 1.00 81.81 79 GLY A O 1
#

Mean predicted aligned error: 6.36 Å

pLDDT: mean 90.59, std 11.75, range [53.84, 98.62]